Protein AF-A0A2V9L1E0-F1 (afdb_monomer_lite)

Radius of gyration: 22.17 Å; chains: 1; bounding box: 62×34×57 Å

Sequence (122 aa):
MKSGIVGGLLRIVGVGVASSPSSPAWRQPRKHFPASLKIRNPYEPQLSMALQKRFKLSERFDLQFRGEAFNLTNPPIFPGPSTDIFTKPKQLSNGSYIGLGTVPYSQQNFPRNVQMSFKLLF

Foldseek 3Di:
DPPDFPWFDKDWPDKAFDPDDPDPRVPDDPPPDPPVVPPQFPFDTFIKTKIKTWICNDPQKIKIKMKIKTSPVVDFGWGGFDCAQVDDWDADPVRFIDDGRGTGPDTPDDDIDMDMDMDMGD

pLDDT: mean 76.76, std 14.78, range [42.72, 94.31]

Structure (mmCIF, N/CA/C/O backbone):
data_AF-A0A2V9L1E0-F1
#
_entry.id   AF-A0A2V9L1E0-F1
#
loop_
_atom_site.group_PDB
_atom_site.id
_atom_site.type_symbol
_atom_site.label_atom_id
_atom_site.label_alt_id
_atom_site.label_comp_id
_atom_site.label_asym_id
_atom_site.label_entity_id
_atom_site.label_seq_id
_atom_site.pdbx_PDB_ins_code
_atom_site.Cartn_x
_atom_site.Cartn_y
_atom_site.Cartn_z
_atom_site.occupancy
_atom_site.B_iso_or_equiv
_atom_site.auth_seq_id
_atom_site.auth_comp_id
_atom_site.auth_asym_id
_atom_site.auth_atom_id
_atom_site.pdbx_PDB_model_num
ATOM 1 N N . MET A 1 1 ? -37.756 0.394 25.617 1.00 42.72 1 MET A N 1
ATOM 2 C CA . MET A 1 1 ? -36.313 0.712 25.527 1.00 42.72 1 MET A CA 1
ATOM 3 C C . MET A 1 1 ? -35.895 0.688 24.060 1.00 42.72 1 MET A C 1
ATOM 5 O O . MET A 1 1 ? -35.806 -0.387 23.487 1.00 42.72 1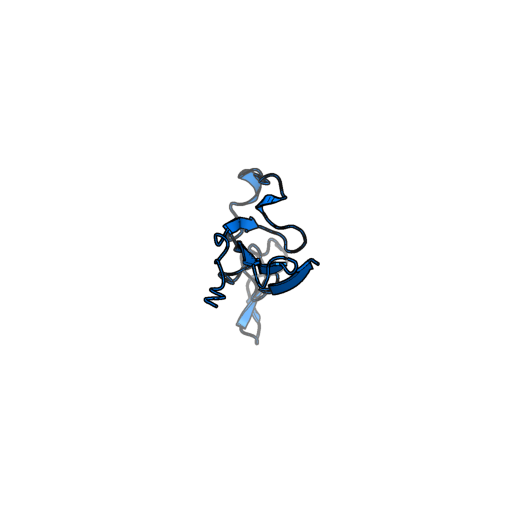 MET A O 1
ATOM 9 N N . LYS A 1 2 ? -35.724 1.848 23.410 1.00 45.06 2 LYS A N 1
ATOM 10 C CA . LYS A 1 2 ? -35.184 1.923 22.040 1.00 45.06 2 LYS A CA 1
ATOM 11 C C . LYS A 1 2 ? -33.666 2.105 22.137 1.00 45.06 2 LYS A C 1
ATOM 13 O O . LYS A 1 2 ? -33.190 3.231 22.172 1.00 45.06 2 LYS A O 1
ATOM 18 N N . SER A 1 3 ? -32.922 1.002 22.220 1.00 50.03 3 SER A N 1
ATOM 19 C CA . SER A 1 3 ? -31.471 1.022 21.992 1.00 50.03 3 SER A CA 1
ATOM 20 C C . SER A 1 3 ? -31.245 1.065 20.480 1.00 50.03 3 SER A C 1
ATOM 22 O O . SER A 1 3 ? -31.122 0.038 19.817 1.00 50.03 3 SER A O 1
ATOM 24 N N . GLY A 1 4 ? -31.349 2.259 19.900 1.00 53.81 4 GLY A N 1
ATOM 25 C CA . GLY A 1 4 ? -30.935 2.484 18.522 1.00 53.81 4 GLY A CA 1
ATOM 26 C C . GLY A 1 4 ? -29.434 2.726 18.508 1.00 53.81 4 GLY A C 1
ATOM 27 O O . GLY A 1 4 ? -28.960 3.594 19.236 1.00 53.81 4 GLY A O 1
ATOM 28 N N . ILE A 1 5 ? -28.689 1.991 17.681 1.00 55.94 5 ILE A N 1
ATOM 29 C CA . ILE A 1 5 ? -27.295 2.316 17.359 1.00 55.94 5 ILE A CA 1
ATOM 30 C C . ILE A 1 5 ? -27.292 3.750 16.815 1.00 55.94 5 ILE A C 1
ATOM 32 O O . ILE A 1 5 ? -27.668 3.989 15.667 1.00 55.94 5 ILE A O 1
ATOM 36 N N . VAL A 1 6 ? -26.905 4.726 17.640 1.00 57.38 6 VAL A N 1
ATOM 37 C CA . VAL A 1 6 ? -26.749 6.111 17.189 1.00 57.38 6 VAL A CA 1
ATOM 38 C C . VAL A 1 6 ? -25.463 6.145 16.373 1.00 57.38 6 VAL A C 1
ATOM 40 O O . VAL A 1 6 ? -24.352 6.168 16.907 1.00 57.38 6 VAL A O 1
ATOM 43 N N . GLY A 1 7 ? -25.621 6.033 15.055 1.00 56.84 7 GLY A N 1
ATOM 44 C CA . GLY A 1 7 ? -24.514 5.953 14.116 1.00 56.84 7 GLY A CA 1
ATOM 45 C C . GLY A 1 7 ? -23.650 7.208 14.182 1.00 56.84 7 GLY A C 1
ATOM 46 O O . GLY A 1 7 ? -24.100 8.297 13.836 1.00 56.84 7 GLY A O 1
ATOM 47 N N . GLY A 1 8 ? -22.390 7.060 14.591 1.00 61.72 8 GLY A N 1
ATOM 48 C CA . GLY A 1 8 ? -21.400 8.110 14.396 1.00 61.72 8 GLY A CA 1
ATOM 49 C C . GLY A 1 8 ? -21.186 8.370 12.904 1.00 61.72 8 GLY A C 1
ATOM 50 O O . GLY A 1 8 ? -21.318 7.466 12.072 1.00 61.72 8 GLY A O 1
ATOM 51 N N . LEU A 1 9 ? -20.851 9.615 12.562 1.00 70.06 9 LEU A N 1
ATOM 52 C CA . LEU A 1 9 ? -20.574 10.020 11.186 1.00 70.06 9 LEU A CA 1
ATOM 53 C C . LEU A 1 9 ? -19.441 9.159 10.602 1.00 70.06 9 LEU A C 1
ATOM 55 O O . LEU A 1 9 ? -18.366 9.057 11.199 1.00 70.06 9 LEU A O 1
ATOM 59 N N . LEU A 1 10 ? -19.681 8.546 9.438 1.00 77.19 10 LEU A N 1
ATOM 60 C CA . LEU A 1 10 ? -18.618 7.933 8.643 1.00 77.19 10 LEU A CA 1
ATOM 61 C C . LEU A 1 10 ? -17.680 9.050 8.188 1.00 77.19 10 LEU A C 1
ATOM 63 O O . LEU A 1 10 ? -18.118 10.006 7.552 1.00 77.19 10 LEU A O 1
ATOM 67 N N . ARG A 1 11 ? -16.398 8.934 8.520 1.00 78.62 11 ARG A N 1
ATOM 68 C CA . ARG A 1 11 ? -15.387 9.913 8.134 1.00 78.62 11 ARG A CA 1
ATOM 69 C C . ARG A 1 11 ? -14.428 9.287 7.139 1.00 78.62 11 ARG A C 1
ATOM 71 O O . ARG A 1 11 ? -13.858 8.225 7.385 1.00 78.62 11 ARG A O 1
ATOM 78 N N . ILE A 1 12 ? -14.218 9.991 6.036 1.00 77.44 12 ILE A N 1
ATOM 79 C CA . ILE A 1 12 ? -13.058 9.772 5.182 1.00 77.44 12 ILE A CA 1
ATOM 80 C C . ILE A 1 12 ? -11.871 10.399 5.911 1.00 77.44 12 ILE A C 1
ATOM 82 O O . ILE A 1 12 ? -11.875 11.595 6.192 1.00 77.44 12 ILE A O 1
ATOM 86 N N . VAL A 1 13 ? -10.887 9.579 6.271 1.00 74.56 13 VAL A N 1
ATOM 87 C CA . VAL A 1 13 ? -9.691 10.018 7.013 1.00 74.56 13 VAL A CA 1
ATOM 88 C C . VAL A 1 13 ? -8.494 10.182 6.064 1.00 74.56 13 VAL A C 1
ATOM 90 O O . VAL A 1 13 ? -7.497 10.797 6.432 1.00 74.56 13 VAL A O 1
ATOM 93 N N . GLY A 1 14 ? -8.613 9.698 4.819 1.00 69.50 14 GLY A N 1
ATOM 94 C CA . GLY A 1 14 ? -7.728 10.044 3.705 1.00 69.50 14 GLY A CA 1
ATOM 95 C C . GLY A 1 14 ? -8.112 9.377 2.368 1.00 69.50 14 GLY A C 1
ATOM 96 O O . GLY A 1 14 ? -8.565 8.249 2.354 1.00 69.50 14 GLY A O 1
ATOM 97 N N . VAL A 1 15 ? -7.897 10.053 1.235 1.00 73.81 15 VAL A N 1
ATOM 98 C CA . VAL A 1 15 ? -7.859 9.592 -0.193 1.00 73.81 15 VAL A CA 1
ATOM 99 C C . VAL A 1 15 ? -6.665 10.1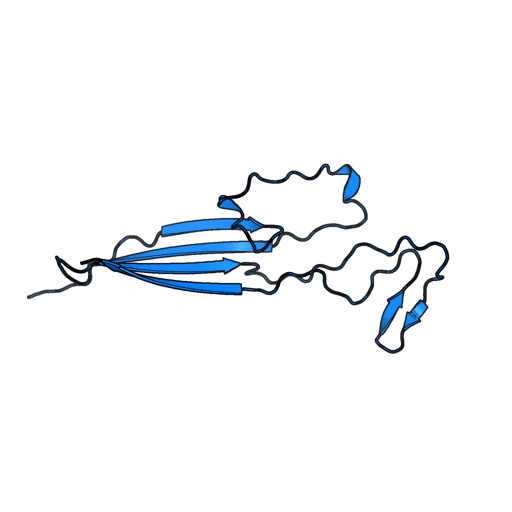27 -1.070 1.00 73.81 15 VAL A C 1
ATOM 101 O O . VAL A 1 15 ? -6.760 11.176 -1.695 1.00 73.81 15 VAL A O 1
ATOM 104 N N . GLY A 1 16 ? -5.495 9.498 -1.132 1.00 67.50 16 GLY A N 1
ATOM 105 C CA . GLY A 1 16 ? -4.285 10.152 -1.659 1.00 67.50 16 GLY A CA 1
ATOM 106 C C . GLY A 1 16 ? -3.543 9.312 -2.679 1.00 67.50 16 GLY A C 1
ATOM 107 O O . GLY A 1 16 ? -3.651 8.092 -2.674 1.00 67.50 16 GLY A O 1
ATOM 108 N N . VAL A 1 17 ? -2.774 9.972 -3.540 1.00 66.31 17 VAL A N 1
ATOM 109 C CA . VAL A 1 17 ? -1.922 9.310 -4.527 1.00 66.31 17 VAL A CA 1
ATOM 110 C C . VAL A 1 17 ? -0.538 9.102 -3.915 1.00 66.31 17 VAL A C 1
ATOM 112 O O . VAL A 1 17 ? 0.187 10.073 -3.703 1.00 66.31 17 VAL A O 1
ATOM 115 N N . ALA A 1 18 ? -0.198 7.860 -3.564 1.00 58.81 18 ALA A N 1
ATOM 116 C CA . ALA A 1 18 ? 1.099 7.503 -2.979 1.00 58.81 18 ALA A CA 1
ATOM 117 C C . ALA A 1 18 ? 2.013 6.866 -4.028 1.00 58.81 18 ALA A C 1
ATOM 119 O O . ALA A 1 18 ? 1.547 6.247 -4.978 1.00 58.81 18 ALA A O 1
ATOM 120 N N . SER A 1 19 ? 3.322 6.981 -3.805 1.00 55.34 19 SER A N 1
ATOM 121 C CA . SER A 1 19 ? 4.340 6.236 -4.551 1.00 55.34 19 SER A CA 1
ATOM 122 C C . SER A 1 19 ? 5.087 5.202 -3.691 1.00 55.34 19 SER A C 1
ATOM 124 O O . SER A 1 19 ? 6.146 4.730 -4.096 1.00 55.34 19 SER A O 1
ATOM 126 N N . SER A 1 20 ? 4.624 4.923 -2.461 1.00 53.56 20 SER A N 1
ATOM 127 C CA . SER A 1 20 ? 5.260 3.992 -1.512 1.00 53.56 20 SER A CA 1
ATOM 128 C C . SER A 1 20 ? 4.255 3.442 -0.477 1.00 53.56 20 SER A C 1
ATOM 130 O O . SER A 1 20 ? 3.400 4.203 -0.017 1.00 53.56 20 SER A O 1
ATOM 132 N N . PRO A 1 21 ? 4.358 2.158 -0.072 1.00 48.19 21 PRO A N 1
ATOM 133 C CA . PRO A 1 21 ? 3.412 1.486 0.824 1.00 48.19 21 PRO A CA 1
ATOM 134 C C . PRO A 1 21 ? 3.676 1.721 2.321 1.00 48.19 21 PRO A C 1
ATOM 136 O O . PRO A 1 21 ? 2.818 1.411 3.141 1.00 48.19 21 PRO A O 1
ATOM 139 N N . SER A 1 22 ? 4.834 2.264 2.714 1.00 53.75 22 SER A N 1
ATOM 140 C CA . SER A 1 22 ? 5.200 2.427 4.133 1.00 53.75 22 SER A CA 1
ATOM 141 C C . SER A 1 22 ? 4.668 3.710 4.777 1.00 53.75 22 SER A C 1
ATOM 143 O O . SER A 1 22 ? 4.867 3.949 5.969 1.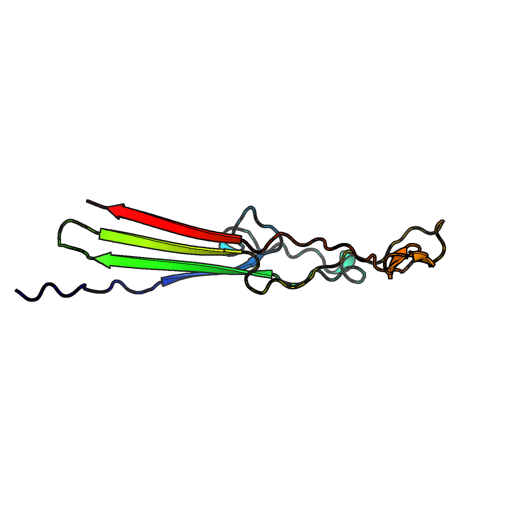00 53.75 22 SER A O 1
ATOM 145 N N . SER A 1 23 ? 3.997 4.576 4.019 1.00 55.84 23 SER A N 1
ATOM 146 C CA . SER A 1 23 ? 3.346 5.760 4.577 1.00 55.84 23 SER A CA 1
ATOM 147 C C . SER A 1 23 ? 2.155 6.171 3.714 1.00 55.84 23 SER A C 1
ATOM 149 O O . SER A 1 23 ? 2.331 6.403 2.518 1.00 55.84 23 SER A O 1
ATOM 151 N N . PRO A 1 24 ? 0.950 6.328 4.287 1.00 56.91 24 PRO A N 1
ATOM 152 C CA . PRO A 1 24 ? -0.189 6.842 3.537 1.00 56.91 24 PRO A CA 1
ATOM 153 C C . PRO A 1 24 ? 0.132 8.224 2.952 1.00 56.91 24 PRO A C 1
ATOM 155 O O . PRO A 1 24 ? 0.703 9.066 3.643 1.00 56.91 24 PRO A O 1
ATOM 158 N N . ALA A 1 25 ? -0.276 8.470 1.701 1.00 56.91 25 ALA A N 1
ATOM 159 C CA . ALA A 1 25 ? -0.011 9.708 0.951 1.00 56.91 25 ALA A CA 1
ATOM 160 C C . ALA A 1 25 ? -0.354 11.002 1.714 1.00 56.91 25 ALA A C 1
ATOM 162 O O . ALA A 1 25 ? 0.269 12.030 1.497 1.00 56.91 25 ALA A O 1
ATOM 163 N N . TRP A 1 26 ? -1.322 10.953 2.631 1.00 61.00 26 TRP A N 1
ATOM 164 C CA . TRP A 1 26 ? -1.737 12.091 3.467 1.00 61.00 26 TRP A CA 1
ATOM 165 C C . TRP A 1 26 ? -0.846 12.385 4.659 1.00 61.00 26 TRP A C 1
ATOM 167 O O . TRP A 1 26 ? -1.015 13.410 5.309 1.00 61.00 26 TRP A O 1
ATOM 177 N N . ARG A 1 27 ? 0.068 11.470 4.976 1.00 54.25 27 ARG A N 1
ATOM 178 C CA . ARG A 1 27 ? 1.137 11.672 5.955 1.00 54.25 27 ARG A CA 1
ATOM 179 C C . ARG A 1 27 ? 2.468 12.010 5.282 1.00 54.25 27 ARG A C 1
ATOM 181 O O . ARG A 1 27 ? 3.430 12.278 5.990 1.00 54.25 27 ARG A O 1
ATOM 188 N N . GLN A 1 28 ? 2.544 11.992 3.948 1.00 55.03 28 GLN A N 1
ATOM 189 C CA . GLN A 1 28 ? 3.745 12.388 3.217 1.00 55.03 28 GLN A CA 1
ATOM 190 C C . GLN A 1 28 ? 3.583 13.794 2.623 1.00 55.03 28 GLN A C 1
ATOM 192 O O . GLN A 1 28 ? 2.532 14.109 2.062 1.00 55.03 28 GLN A O 1
ATOM 197 N N . PRO A 1 29 ? 4.627 14.641 2.668 1.00 51.66 29 PRO A N 1
ATOM 198 C CA . PRO A 1 29 ? 4.700 15.792 1.781 1.00 51.66 29 PRO A CA 1
ATOM 199 C C . PRO A 1 29 ? 4.640 15.281 0.339 1.00 51.66 29 PRO A C 1
ATOM 201 O O . PRO A 1 29 ? 5.339 14.322 0.001 1.00 51.66 29 PRO A O 1
ATOM 204 N N . ARG A 1 30 ? 3.821 15.904 -0.520 1.00 51.56 30 ARG A N 1
ATOM 205 C CA . ARG A 1 30 ? 3.810 15.605 -1.960 1.00 51.56 30 ARG A CA 1
ATOM 206 C 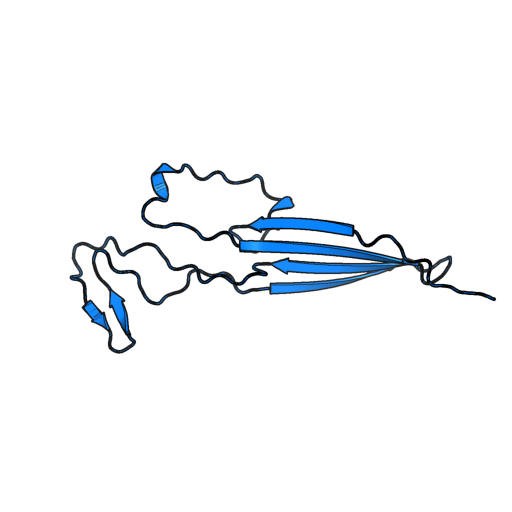C . ARG A 1 30 ? 5.238 15.735 -2.485 1.00 51.56 30 ARG A C 1
ATOM 208 O O . ARG A 1 30 ? 5.720 16.852 -2.663 1.00 51.56 30 ARG A O 1
ATOM 215 N N . LYS A 1 31 ? 5.919 14.617 -2.748 1.00 51.06 31 LYS A N 1
ATOM 216 C CA . LYS A 1 31 ? 7.194 14.647 -3.465 1.00 51.06 31 LYS A CA 1
ATOM 217 C C . LYS A 1 31 ? 6.890 15.032 -4.910 1.00 51.06 31 LYS A C 1
ATOM 219 O O . LYS A 1 31 ? 6.614 14.176 -5.747 1.00 51.06 31 LYS A O 1
ATOM 224 N N . HIS A 1 32 ? 6.910 16.332 -5.197 1.00 46.81 32 HIS A N 1
ATOM 225 C CA . HIS A 1 32 ? 7.106 16.818 -6.556 1.00 46.81 32 HIS A CA 1
ATOM 226 C C . HIS A 1 32 ? 8.530 16.432 -6.949 1.00 46.81 32 HIS A C 1
ATOM 228 O O . HIS A 1 32 ? 9.492 17.140 -6.673 1.00 46.81 32 HIS A O 1
ATOM 234 N N . PHE A 1 33 ? 8.676 15.244 -7.524 1.00 50.88 33 PHE A N 1
ATOM 235 C CA . PHE A 1 33 ? 9.908 14.884 -8.205 1.00 50.88 33 PHE A CA 1
ATOM 236 C C . PHE A 1 33 ? 10.065 15.839 -9.396 1.00 50.88 33 PHE A C 1
ATOM 238 O O . PHE A 1 33 ? 9.088 16.013 -10.131 1.00 50.88 33 PHE A O 1
ATOM 245 N N . PRO A 1 34 ? 11.237 16.463 -9.598 1.00 45.00 34 PRO A N 1
ATOM 246 C CA . PRO A 1 34 ? 11.441 17.377 -10.713 1.00 45.00 34 PRO A CA 1
ATOM 247 C C . PRO A 1 34 ? 11.118 16.667 -12.034 1.00 45.00 34 PRO A C 1
ATOM 249 O O . PRO A 1 34 ? 11.567 15.545 -12.285 1.00 45.00 34 PRO A O 1
ATOM 252 N N . ALA A 1 35 ? 10.304 17.320 -12.866 1.00 52.50 35 ALA A N 1
ATOM 253 C CA . ALA A 1 35 ? 9.781 16.782 -14.125 1.00 52.50 35 ALA A CA 1
ATOM 254 C C . ALA A 1 35 ? 10.883 16.359 -15.121 1.00 52.50 35 ALA A C 1
ATOM 256 O O . ALA A 1 35 ? 10.640 15.549 -16.012 1.00 52.50 35 ALA A O 1
ATOM 257 N N . SER A 1 36 ? 12.111 16.849 -14.932 1.00 53.19 36 SER A N 1
ATOM 258 C CA . SER A 1 36 ? 13.266 16.601 -15.796 1.00 53.19 36 SER A CA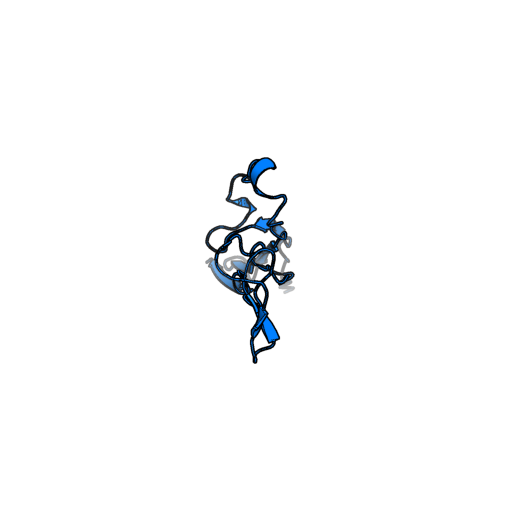 1
ATOM 259 C C . SER A 1 36 ? 13.777 15.152 -15.797 1.00 53.19 36 SER A C 1
ATOM 261 O O . SER A 1 36 ? 14.456 14.766 -16.743 1.00 53.19 36 SER A O 1
ATOM 263 N N . LEU A 1 37 ? 13.428 14.317 -14.807 1.00 51.06 37 LEU A N 1
ATOM 264 C CA . LEU A 1 37 ? 13.882 12.913 -14.727 1.00 51.06 37 LEU A CA 1
ATOM 265 C C . LEU A 1 37 ? 12.829 11.872 -15.161 1.00 51.06 37 LEU A C 1
ATOM 267 O O . LEU A 1 37 ? 13.126 10.678 -15.161 1.00 51.06 37 LEU A O 1
ATOM 271 N N . LYS A 1 38 ? 11.604 12.284 -15.529 1.00 58.47 38 LYS A N 1
ATOM 272 C CA . LYS A 1 38 ? 10.454 11.366 -15.712 1.00 58.47 38 LYS A CA 1
ATOM 273 C C . LYS A 1 38 ? 9.947 11.177 -17.143 1.00 58.47 38 LYS A C 1
ATOM 275 O O . LYS A 1 38 ? 9.051 10.369 -17.342 1.00 58.47 38 LYS A O 1
ATOM 280 N N . ILE A 1 39 ? 10.533 11.837 -18.145 1.00 64.50 39 ILE A N 1
ATOM 281 C CA . ILE A 1 39 ? 10.080 11.715 -19.549 1.00 64.50 39 ILE A CA 1
ATOM 282 C C . ILE A 1 39 ? 10.134 10.257 -20.038 1.00 64.50 39 ILE A C 1
ATOM 284 O O . ILE A 1 39 ? 9.258 9.812 -20.768 1.00 64.50 39 ILE A O 1
ATOM 288 N N . ARG A 1 40 ? 11.150 9.496 -19.608 1.00 66.94 40 ARG A N 1
ATOM 289 C CA . ARG A 1 40 ? 11.362 8.099 -20.028 1.00 66.94 40 ARG A CA 1
ATOM 290 C C . ARG A 1 40 ? 10.740 7.062 -19.094 1.00 66.94 40 ARG A C 1
ATOM 292 O O . ARG A 1 40 ? 10.760 5.887 -19.420 1.00 66.94 40 ARG A O 1
ATOM 299 N N . ASN A 1 41 ? 10.252 7.460 -17.924 1.00 71.44 41 ASN A N 1
ATOM 300 C CA . ASN A 1 41 ? 9.691 6.531 -16.945 1.00 71.44 41 ASN A CA 1
ATOM 301 C C . ASN A 1 41 ? 8.535 7.213 -16.199 1.00 71.44 41 ASN A C 1
ATOM 303 O O . ASN A 1 41 ? 8.727 7.698 -15.073 1.00 71.44 41 ASN A O 1
ATOM 307 N N . PRO A 1 42 ? 7.364 7.346 -16.851 1.00 67.31 42 PRO A N 1
ATOM 308 C CA . PRO A 1 42 ? 6.185 7.884 -16.197 1.00 67.31 42 PRO A CA 1
ATOM 309 C C . PRO A 1 42 ? 5.783 6.947 -15.054 1.00 67.31 42 PRO A C 1
ATOM 311 O O . PRO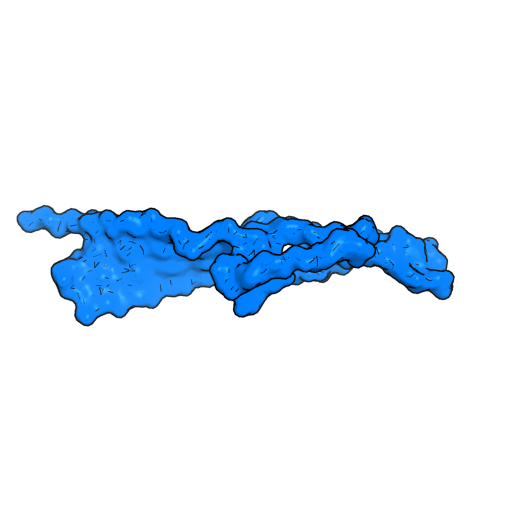 A 1 42 ? 5.554 5.759 -15.244 1.00 67.31 42 PRO A O 1
ATOM 314 N N . TYR A 1 43 ? 5.733 7.488 -13.838 1.00 69.81 43 TYR A N 1
ATOM 315 C CA . TYR A 1 43 ? 5.259 6.744 -12.676 1.00 69.81 43 TYR A CA 1
ATOM 316 C C . TYR A 1 43 ? 3.743 6.894 -12.574 1.00 69.81 43 TYR A C 1
ATOM 318 O O . TYR A 1 43 ? 3.268 8.022 -12.416 1.00 69.81 43 TYR A O 1
ATOM 326 N N . GLU A 1 44 ? 3.004 5.784 -12.629 1.00 71.44 44 GLU A N 1
ATOM 327 C CA . GLU A 1 44 ? 1.542 5.833 -12.541 1.00 71.44 44 GLU A CA 1
ATOM 328 C C . GLU A 1 44 ? 1.063 6.163 -11.118 1.00 71.44 44 GLU A C 1
ATOM 330 O O . GLU A 1 44 ? 1.576 5.618 -10.132 1.00 71.44 44 GLU A O 1
ATOM 335 N N . PRO A 1 45 ? 0.060 7.044 -10.972 1.00 71.12 45 PRO A N 1
ATOM 336 C CA . PRO A 1 45 ? -0.493 7.406 -9.678 1.00 71.12 45 PRO A CA 1
ATOM 337 C C . PRO A 1 45 ? -1.250 6.227 -9.039 1.00 71.12 45 PRO A C 1
ATOM 339 O O . PRO A 1 45 ? -2.206 5.705 -9.608 1.00 71.12 45 PRO A O 1
ATOM 342 N N . GLN A 1 46 ? -0.887 5.844 -7.810 1.00 75.88 46 GLN A N 1
ATOM 343 C CA . GLN A 1 46 ? -1.598 4.803 -7.055 1.00 75.88 46 GLN A CA 1
ATOM 344 C C . GLN A 1 46 ? -2.560 5.404 -6.028 1.00 75.88 46 GLN A C 1
ATOM 346 O O . GLN A 1 46 ? -2.142 6.110 -5.106 1.00 75.88 46 GLN A O 1
ATOM 351 N N . LEU A 1 47 ? -3.850 5.081 -6.138 1.00 81.31 47 LEU A N 1
ATOM 352 C CA . LEU A 1 47 ? -4.875 5.554 -5.208 1.00 81.31 47 LEU A CA 1
ATOM 353 C C . LEU A 1 47 ? -4.780 4.827 -3.861 1.00 81.31 47 LEU A C 1
ATOM 355 O O . LEU A 1 47 ? -4.786 3.601 -3.806 1.00 81.31 47 LEU A O 1
ATOM 359 N N . SER A 1 48 ? -4.745 5.574 -2.764 1.00 84.19 48 SER A N 1
ATOM 360 C CA . SER A 1 48 ? -4.781 5.053 -1.394 1.00 84.19 48 SER A CA 1
ATOM 361 C C . SER A 1 48 ? -5.926 5.696 -0.623 1.00 84.19 48 SER A C 1
ATOM 363 O O . SER A 1 48 ? -6.124 6.903 -0.713 1.00 84.19 48 SER A O 1
ATOM 365 N N . MET A 1 49 ? -6.676 4.930 0.161 1.00 84.62 49 MET A N 1
ATOM 366 C CA . MET A 1 49 ? -7.865 5.414 0.864 1.00 84.62 49 MET A CA 1
ATOM 367 C C . MET A 1 49 ? -7.922 4.892 2.299 1.00 84.62 49 MET A C 1
ATOM 369 O O . MET A 1 49 ? -7.505 3.777 2.575 1.00 84.62 49 MET A O 1
ATOM 373 N N . ALA A 1 50 ? -8.459 5.694 3.212 1.00 86.31 50 ALA A N 1
ATOM 374 C CA . ALA A 1 50 ? -8.678 5.377 4.609 1.00 86.31 50 ALA A CA 1
ATOM 375 C C . ALA A 1 50 ? -10.059 5.881 5.048 1.00 86.31 50 ALA A C 1
ATOM 377 O O . ALA A 1 50 ? -10.392 7.064 4.913 1.00 86.31 50 ALA A O 1
ATOM 378 N N . LEU A 1 51 ? -10.845 4.972 5.611 1.00 89.62 51 LEU A N 1
ATOM 379 C CA . LEU A 1 51 ? -12.193 5.193 6.114 1.00 89.62 51 LEU A CA 1
ATOM 380 C C . LEU A 1 51 ? -12.231 4.861 7.601 1.00 89.62 51 LEU A C 1
ATOM 382 O O . LEU A 1 51 ? -11.633 3.881 8.042 1.00 89.62 51 LEU A O 1
ATOM 386 N N . GLN A 1 52 ? -12.954 5.661 8.378 1.00 90.69 52 GLN A N 1
ATOM 387 C CA . GLN A 1 52 ? -13.144 5.412 9.800 1.00 90.69 52 GLN A CA 1
ATOM 388 C C . GLN A 1 52 ? -14.584 5.690 10.210 1.00 90.69 52 GLN A C 1
ATOM 390 O O . GLN A 1 52 ? -15.167 6.714 9.845 1.00 90.69 52 GLN A O 1
ATOM 395 N N . LYS A 1 53 ? -15.149 4.803 11.027 1.00 90.31 53 LYS A N 1
ATOM 396 C CA . LYS A 1 53 ? -16.475 4.978 11.619 1.00 90.31 53 LYS A CA 1
ATOM 397 C C . LYS A 1 53 ? -16.452 4.620 13.094 1.00 90.31 53 LYS A C 1
ATOM 399 O O . LYS A 1 53 ? -15.818 3.651 13.495 1.00 90.31 53 LYS A O 1
ATOM 404 N N . ARG A 1 54 ? -17.162 5.407 13.898 1.00 91.31 54 ARG A N 1
ATOM 405 C CA . ARG A 1 54 ? -17.398 5.117 15.313 1.00 91.31 54 ARG A CA 1
ATOM 406 C C . ARG A 1 54 ? -18.846 4.681 15.499 1.00 91.31 54 ARG A C 1
ATOM 408 O O . ARG A 1 54 ? -19.760 5.375 15.057 1.00 91.31 54 ARG A O 1
ATOM 415 N N . PHE A 1 55 ? -19.035 3.549 16.154 1.00 89.25 55 PHE A N 1
ATOM 416 C CA . PHE A 1 55 ? -20.324 3.018 16.560 1.00 89.25 55 PHE A CA 1
ATOM 417 C C . PHE A 1 55 ? -20.467 3.212 18.066 1.00 89.25 55 PHE A C 1
ATOM 419 O O . PHE A 1 55 ? -19.625 2.738 18.828 1.00 89.25 55 PHE A O 1
ATOM 426 N N . LYS A 1 56 ? -21.528 3.903 18.487 1.00 89.19 56 LYS A N 1
ATOM 427 C CA . LYS A 1 56 ? -21.933 3.929 19.892 1.00 89.19 56 LYS A CA 1
ATOM 428 C C . LYS A 1 56 ? -22.737 2.661 20.157 1.00 89.19 56 LYS A C 1
ATOM 430 O O . LYS A 1 56 ? -23.856 2.551 19.657 1.00 89.19 56 LYS A O 1
ATOM 435 N N . LEU A 1 57 ? -22.138 1.689 20.848 1.00 85.69 57 LEU A N 1
ATOM 436 C CA . LEU A 1 57 ? -22.797 0.417 21.165 1.00 85.69 57 LEU A CA 1
ATOM 437 C C . LEU A 1 57 ? -23.670 0.560 22.415 1.00 85.69 57 LEU A C 1
ATOM 439 O O . LEU A 1 57 ? -24.800 0.081 22.440 1.00 85.69 57 LEU A O 1
ATOM 443 N N . SER A 1 58 ? -23.160 1.256 23.430 1.00 85.56 58 SER A N 1
ATOM 444 C CA . SER A 1 58 ? -23.904 1.660 24.625 1.00 85.56 58 SER A CA 1
ATOM 445 C C . SER A 1 58 ? -23.355 2.988 25.156 1.00 85.56 58 SER A C 1
ATOM 447 O O . SER A 1 58 ? -22.472 3.589 24.550 1.00 85.56 58 SER A O 1
ATOM 449 N N . GLU A 1 59 ? -23.858 3.457 26.295 1.00 84.19 59 GLU A N 1
ATOM 450 C CA . GLU A 1 59 ? -23.358 4.673 26.955 1.00 84.19 59 GLU A CA 1
ATOM 451 C C . GLU A 1 59 ? -21.893 4.565 27.396 1.00 84.19 59 GLU A C 1
ATOM 453 O O . GLU A 1 59 ? -21.205 5.578 27.484 1.00 84.19 59 GLU A O 1
ATOM 458 N N . ARG A 1 60 ? -21.420 3.341 27.659 1.00 87.31 60 ARG A N 1
ATOM 459 C CA . ARG A 1 60 ? -20.050 3.063 28.115 1.00 87.31 60 ARG A CA 1
ATOM 460 C C . ARG A 1 60 ? -19.170 2.479 27.017 1.00 87.31 60 ARG A C 1
ATOM 462 O O . ARG A 1 60 ? -17.963 2.637 27.073 1.00 87.31 60 ARG A O 1
ATOM 469 N N . PHE A 1 61 ? -19.761 1.826 26.013 1.00 89.50 61 PHE A N 1
ATOM 470 C CA . PHE A 1 61 ? -19.008 1.140 24.968 1.00 89.50 61 PHE A CA 1
ATOM 471 C C . PHE A 1 61 ? -19.056 1.870 23.630 1.00 89.50 61 PHE A C 1
ATOM 473 O O . PHE A 1 61 ? -20.113 2.036 23.010 1.00 89.50 61 PHE A O 1
ATOM 480 N N . ASP A 1 62 ? -17.870 2.197 23.132 1.00 91.12 62 ASP A N 1
ATOM 481 C CA . ASP A 1 62 ? -17.657 2.767 21.810 1.00 91.12 62 ASP A CA 1
ATOM 482 C C . ASP A 1 62 ? -16.769 1.850 20.969 1.00 91.12 62 ASP A C 1
ATOM 484 O O . ASP A 1 62 ? -15.676 1.467 21.379 1.00 91.12 62 ASP A O 1
ATOM 488 N N . LEU A 1 63 ? -17.197 1.545 19.746 1.00 91.38 63 LEU A N 1
ATOM 489 C CA . LEU A 1 63 ? -16.415 0.768 18.789 1.00 91.38 63 LEU A CA 1
ATOM 490 C C . LEU A 1 63 ? -15.928 1.672 17.660 1.00 91.38 63 LEU A C 1
ATOM 492 O O . LEU A 1 63 ? -16.725 2.264 16.935 1.00 91.38 63 LEU A O 1
ATOM 496 N N . GLN A 1 64 ? -14.618 1.767 17.472 1.00 92.44 64 GLN A N 1
ATOM 497 C CA . GLN A 1 64 ? -14.023 2.432 16.317 1.00 92.44 64 GLN A CA 1
ATOM 498 C C . GLN A 1 64 ? -13.583 1.391 15.294 1.00 92.44 64 GLN A C 1
ATOM 500 O O . GLN A 1 64 ? -12.754 0.534 15.588 1.00 92.44 64 GLN A O 1
ATOM 505 N N . PHE A 1 65 ? -14.121 1.498 14.087 1.00 92.62 65 PHE A N 1
ATOM 506 C CA . PHE A 1 65 ? -13.698 0.743 12.918 1.00 92.62 65 PHE A CA 1
ATOM 507 C C . PHE A 1 65 ? -12.873 1.638 12.002 1.00 92.62 65 PHE A C 1
ATOM 509 O O . PHE A 1 65 ? -13.280 2.769 11.711 1.00 92.62 65 PHE A O 1
ATOM 516 N N . ARG A 1 66 ? -11.746 1.126 11.513 1.00 91.44 66 ARG A N 1
ATOM 517 C CA . ARG A 1 66 ? -10.919 1.789 10.507 1.00 91.44 66 ARG A CA 1
ATOM 518 C C . ARG A 1 66 ? -10.539 0.792 9.420 1.00 91.44 66 ARG A C 1
ATOM 520 O O . ARG A 1 66 ? -10.053 -0.291 9.723 1.00 91.44 66 ARG A O 1
ATOM 527 N N . GLY A 1 67 ? -10.740 1.176 8.166 1.00 91.50 67 GLY A N 1
ATOM 528 C CA . GLY A 1 67 ? -10.280 0.440 6.993 1.00 91.50 67 GLY A CA 1
ATOM 529 C C . GLY A 1 67 ? -9.331 1.305 6.177 1.00 91.50 67 GLY A C 1
ATOM 530 O O . GLY A 1 67 ? -9.629 2.472 5.925 1.00 91.50 67 GLY A O 1
ATOM 531 N N . GLU A 1 68 ? -8.199 0.752 5.765 1.00 89.44 68 GLU A N 1
ATOM 532 C CA . GLU A 1 68 ? -7.227 1.411 4.897 1.00 89.44 68 GLU A CA 1
ATOM 533 C C . GLU A 1 68 ? -6.909 0.513 3.703 1.00 89.44 68 GLU A C 1
ATOM 535 O O . GLU A 1 68 ? -6.746 -0.694 3.847 1.00 89.44 68 GLU A O 1
ATOM 540 N N . ALA A 1 69 ? -6.826 1.108 2.521 1.00 87.62 69 ALA A N 1
ATOM 541 C CA . ALA A 1 69 ? -6.467 0.454 1.277 1.00 87.62 69 ALA A CA 1
ATOM 542 C C . ALA A 1 69 ? -5.324 1.227 0.617 1.00 87.62 69 ALA A C 1
ATOM 544 O O . ALA A 1 69 ? -5.422 2.435 0.395 1.00 87.62 69 ALA A O 1
ATOM 545 N N . PHE A 1 70 ? -4.257 0.520 0.276 1.00 84.69 70 PHE A N 1
ATOM 546 C CA . PHE A 1 70 ? -3.105 1.025 -0.461 1.00 84.69 70 PHE A CA 1
ATOM 547 C C . PHE A 1 70 ? -3.092 0.393 -1.842 1.00 84.69 70 PHE A C 1
ATOM 549 O O . PHE A 1 70 ? -3.352 -0.804 -1.980 1.00 84.69 70 PHE A O 1
ATOM 556 N N . ASN A 1 71 ? -2.783 1.198 -2.857 1.00 81.31 71 ASN A N 1
ATOM 557 C CA . ASN A 1 71 ? -2.846 0.772 -4.250 1.00 81.31 71 ASN A CA 1
ATOM 558 C C . ASN A 1 71 ? -4.235 0.194 -4.628 1.00 81.31 71 ASN A C 1
ATOM 560 O O . ASN A 1 71 ? -4.369 -0.891 -5.192 1.00 81.31 71 ASN A O 1
ATOM 564 N N . LEU A 1 72 ? -5.294 0.927 -4.275 1.00 83.19 72 LEU A N 1
ATOM 565 C CA . LEU A 1 72 ? -6.694 0.531 -4.436 1.00 83.19 72 LEU A CA 1
ATOM 566 C C . LEU A 1 72 ? -7.042 0.206 -5.896 1.00 83.19 72 LEU A C 1
ATOM 568 O O . LEU A 1 72 ? -7.694 -0.803 -6.160 1.00 83.19 72 LEU A O 1
ATOM 572 N N . THR A 1 73 ? -6.573 1.029 -6.837 1.00 83.44 73 THR A N 1
ATOM 573 C CA . THR A 1 73 ? -6.803 0.852 -8.280 1.00 83.44 73 THR A CA 1
ATOM 574 C C . THR A 1 73 ? -5.907 -0.210 -8.914 1.00 83.44 73 THR A C 1
ATOM 576 O O . THR A 1 73 ? -6.206 -0.652 -10.017 1.00 83.44 73 THR A O 1
ATOM 579 N N . ASN A 1 74 ? -4.848 -0.653 -8.224 1.00 85.56 74 ASN A N 1
ATOM 580 C CA . ASN A 1 74 ? -3.896 -1.656 -8.702 1.00 85.56 74 ASN A CA 1
ATOM 581 C C . ASN A 1 74 ? -3.423 -1.434 -10.158 1.00 85.56 74 ASN A C 1
ATOM 583 O O . ASN A 1 74 ? -3.498 -2.371 -10.958 1.00 85.56 74 ASN A O 1
ATOM 587 N N . PRO A 1 75 ? -2.963 -0.224 -10.538 1.00 82.06 75 PRO A N 1
ATOM 588 C CA . PRO A 1 75 ? -2.450 -0.005 -11.876 1.00 82.06 75 PRO A CA 1
ATOM 589 C C . PRO A 1 75 ? -1.114 -0.753 -12.038 1.00 82.06 75 PRO A C 1
ATOM 591 O O . PRO A 1 75 ? -0.301 -0.752 -11.108 1.00 82.06 75 PRO A O 1
ATOM 594 N N . PRO A 1 76 ? -0.861 -1.412 -13.181 1.00 81.81 76 PRO A N 1
ATOM 595 C CA . PRO A 1 76 ? 0.447 -1.978 -13.493 1.00 81.81 76 PRO A CA 1
ATOM 596 C C . PRO A 1 76 ? 1.473 -0.861 -13.731 1.00 81.81 76 PRO A C 1
ATOM 598 O O . PRO A 1 76 ? 1.293 -0.045 -14.628 1.00 81.81 76 PRO A O 1
ATOM 601 N N . ILE A 1 77 ? 2.554 -0.827 -12.948 1.00 80.12 77 ILE A N 1
ATOM 602 C CA . ILE A 1 77 ? 3.702 0.062 -13.168 1.00 80.12 77 ILE A CA 1
ATOM 603 C C . ILE A 1 77 ? 4.838 -0.768 -13.742 1.00 80.12 77 ILE A C 1
ATOM 605 O O . ILE A 1 77 ? 5.350 -1.683 -13.090 1.00 80.12 77 ILE A O 1
ATOM 609 N N . PHE A 1 78 ? 5.246 -0.411 -14.951 1.00 83.25 78 PHE A N 1
ATOM 610 C CA . PHE A 1 78 ? 6.429 -0.953 -15.599 1.00 83.25 78 PHE A CA 1
ATOM 611 C C . PHE A 1 78 ? 7.633 -0.045 -15.326 1.00 83.25 78 PHE A C 1
ATOM 613 O O . PHE A 1 78 ? 7.459 1.159 -15.121 1.00 83.25 78 PHE A O 1
ATOM 620 N N . PRO A 1 79 ? 8.857 -0.590 -15.293 1.00 80.81 79 PRO A N 1
ATOM 621 C CA . PRO A 1 79 ? 10.054 0.234 -15.264 1.00 80.81 79 PRO A CA 1
ATOM 622 C C . PRO A 1 79 ? 10.223 0.980 -16.595 1.00 80.81 79 PRO A C 1
ATOM 624 O O . PRO A 1 79 ? 9.642 0.620 -17.620 1.00 80.81 79 PRO A O 1
ATOM 627 N N . GLY A 1 80 ? 11.071 2.007 -16.587 1.00 83.44 80 GLY A N 1
ATOM 628 C CA . GLY A 1 80 ? 11.435 2.713 -17.811 1.00 83.44 80 GLY A CA 1
ATOM 629 C C . GLY A 1 80 ? 12.162 1.801 -18.812 1.00 83.44 80 GLY A C 1
ATOM 630 O O . GLY A 1 80 ? 12.674 0.743 -18.429 1.00 83.44 80 GLY A O 1
ATOM 631 N N . PRO A 1 81 ? 12.257 2.213 -20.086 1.00 86.44 81 PRO A N 1
ATOM 632 C CA . PRO A 1 81 ? 12.999 1.477 -21.095 1.00 86.44 81 PRO A CA 1
ATOM 633 C C . PRO A 1 81 ? 14.461 1.271 -20.689 1.00 86.44 81 PRO A C 1
ATOM 635 O O . PRO A 1 81 ? 15.091 2.175 -20.133 1.00 86.44 81 PRO A O 1
ATOM 638 N N . SER A 1 82 ? 15.013 0.099 -21.003 1.00 86.31 82 SER A N 1
ATOM 639 C CA . SER A 1 82 ? 16.423 -0.201 -20.753 1.00 86.31 82 SER A CA 1
ATOM 640 C C . SER A 1 82 ? 17.330 0.802 -21.468 1.00 86.31 82 SER A C 1
ATOM 642 O O . SER A 1 82 ? 17.151 1.095 -22.651 1.00 86.31 82 SER A O 1
ATOM 644 N N . THR A 1 83 ? 18.327 1.315 -20.752 1.00 87.12 83 THR A N 1
ATOM 645 C CA . THR A 1 83 ? 19.360 2.210 -21.292 1.00 87.12 83 THR A CA 1
ATOM 646 C C . THR A 1 83 ? 20.664 1.475 -21.603 1.00 87.12 83 THR A C 1
ATOM 648 O O . THR A 1 83 ? 21.682 2.121 -21.841 1.00 87.12 83 THR A O 1
ATOM 651 N N . ASP A 1 84 ? 20.662 0.140 -21.563 1.00 87.75 84 ASP A N 1
ATOM 652 C CA . ASP A 1 84 ? 21.842 -0.667 -21.865 1.00 87.75 84 ASP A CA 1
ATOM 653 C C . ASP A 1 84 ? 22.145 -0.651 -23.369 1.00 87.75 84 ASP A C 1
ATOM 655 O O . ASP A 1 84 ? 21.438 -1.263 -24.169 1.00 87.75 84 ASP A O 1
ATOM 659 N N . ILE A 1 85 ? 23.218 0.050 -23.733 1.00 87.94 85 ILE A N 1
ATOM 660 C CA . ILE A 1 85 ? 23.689 0.214 -25.112 1.00 87.94 85 ILE A CA 1
ATOM 661 C C . ILE A 1 85 ? 24.416 -1.020 -25.663 1.00 87.94 85 ILE A C 1
ATOM 663 O O . ILE A 1 85 ? 24.592 -1.122 -26.876 1.00 87.94 85 ILE A O 1
ATOM 667 N N . PHE A 1 86 ? 24.845 -1.951 -24.805 1.00 91.25 86 PHE A N 1
ATOM 668 C CA . PHE A 1 86 ? 25.589 -3.143 -25.224 1.00 91.25 86 PHE A CA 1
ATOM 669 C C . PHE A 1 86 ? 24.659 -4.303 -25.593 1.00 91.25 86 PHE A C 1
ATOM 671 O O . PHE A 1 86 ? 25.036 -5.187 -26.366 1.00 91.25 86 PHE A O 1
ATOM 678 N N . THR A 1 87 ? 23.419 -4.278 -25.102 1.00 88.38 87 THR A N 1
ATOM 679 C CA . THR A 1 87 ? 22.402 -5.279 -25.425 1.00 88.38 87 THR A CA 1
ATOM 680 C C . THR A 1 87 ? 21.484 -4.775 -26.536 1.00 88.38 87 THR A C 1
ATOM 682 O O . THR A 1 87 ? 20.678 -3.863 -26.343 1.00 88.38 87 THR A O 1
ATOM 685 N N . LYS A 1 88 ? 21.562 -5.408 -27.714 1.00 88.69 88 LYS A N 1
ATOM 686 C CA . LYS A 1 88 ? 20.620 -5.158 -28.818 1.00 88.69 88 LYS A CA 1
ATOM 687 C C . LYS A 1 88 ? 19.192 -5.577 -28.420 1.00 88.69 88 LYS A C 1
ATOM 689 O O . LYS A 1 88 ? 19.053 -6.607 -27.753 1.00 88.69 88 LYS A O 1
ATOM 694 N N . PRO A 1 89 ? 18.149 -4.844 -28.857 1.00 91.12 89 PRO A N 1
ATOM 695 C CA . PRO A 1 89 ? 16.757 -5.222 -28.632 1.00 91.12 89 PRO A CA 1
ATOM 696 C C . PRO A 1 89 ? 16.476 -6.651 -29.096 1.00 91.12 89 PRO A C 1
ATOM 698 O O . PRO A 1 89 ? 16.689 -6.975 -30.265 1.00 91.12 89 PRO A O 1
ATOM 701 N N . LYS A 1 90 ? 15.999 -7.511 -28.194 1.00 90.25 90 LYS A N 1
ATOM 702 C CA . LYS A 1 90 ? 15.526 -8.858 -28.543 1.00 90.25 90 LYS A CA 1
ATOM 703 C C . LYS A 1 90 ? 14.401 -9.315 -27.624 1.00 90.25 90 LYS A C 1
ATOM 705 O O . LYS A 1 90 ? 14.364 -8.953 -26.448 1.00 90.25 90 LYS A O 1
ATOM 710 N N . GLN A 1 91 ? 13.514 -10.139 -28.169 1.00 91.00 91 GLN A N 1
ATOM 711 C CA . GLN A 1 91 ? 12.453 -10.802 -27.421 1.00 91.00 91 GLN A CA 1
ATOM 712 C C . GLN A 1 91 ? 12.973 -12.127 -26.847 1.00 91.00 91 GLN A C 1
ATOM 714 O O . GLN A 1 91 ? 13.655 -12.894 -27.527 1.00 91.00 91 GLN A O 1
ATOM 719 N N . LEU A 1 92 ? 12.673 -12.383 -25.581 1.00 89.19 92 LEU A N 1
ATOM 720 C CA . LEU A 1 92 ? 12.948 -13.636 -24.890 1.00 89.19 92 LEU A CA 1
ATOM 721 C C . LEU A 1 92 ? 11.812 -14.641 -25.136 1.00 89.19 92 LEU A C 1
ATOM 723 O O . LEU A 1 92 ? 10.694 -14.267 -25.487 1.00 89.19 92 LEU A O 1
ATOM 727 N N . SER A 1 93 ? 12.072 -15.926 -24.890 1.00 88.69 93 SER A N 1
ATOM 728 C CA . SER A 1 93 ? 11.080 -17.004 -25.042 1.00 88.69 93 SER A CA 1
ATOM 729 C C . SER A 1 93 ? 9.844 -16.841 -24.147 1.00 88.69 93 SER A C 1
ATOM 731 O O . SER A 1 93 ? 8.778 -17.347 -24.477 1.00 88.69 93 SER A O 1
ATOM 733 N N . ASN A 1 94 ? 9.966 -16.102 -23.040 1.00 84.38 94 ASN A N 1
ATOM 734 C CA . ASN A 1 94 ? 8.859 -15.758 -22.143 1.00 84.38 94 ASN A CA 1
ATOM 735 C C . ASN A 1 94 ? 8.032 -14.542 -22.614 1.00 84.38 94 ASN A C 1
ATOM 737 O O . ASN A 1 94 ? 7.167 -14.078 -21.877 1.00 84.38 94 ASN A O 1
ATOM 741 N N . GLY A 1 95 ? 8.322 -13.990 -23.797 1.00 83.88 95 GLY A N 1
ATOM 742 C CA . GLY A 1 95 ? 7.641 -12.815 -24.343 1.00 83.88 95 GLY A CA 1
ATOM 743 C C . GLY A 1 95 ? 8.160 -11.463 -23.839 1.00 83.88 95 GLY A C 1
ATOM 744 O O . GLY A 1 95 ? 7.700 -10.434 -24.325 1.00 83.88 95 GLY A O 1
ATOM 745 N N . SER A 1 96 ? 9.126 -11.431 -22.914 1.00 85.25 96 SER A N 1
ATOM 746 C CA . SER A 1 96 ? 9.741 -10.183 -22.440 1.00 85.25 96 SER A CA 1
ATOM 747 C C . SER A 1 96 ? 10.749 -9.638 -23.446 1.00 85.25 96 SER A C 1
ATOM 749 O O . SER A 1 96 ? 11.499 -10.399 -24.052 1.00 85.25 96 SER A O 1
ATOM 751 N N . TYR A 1 97 ? 10.852 -8.316 -23.556 1.00 87.94 97 TYR A N 1
ATOM 752 C CA . TYR A 1 97 ? 11.902 -7.661 -24.333 1.00 87.94 97 TYR A CA 1
ATOM 753 C C . TYR A 1 97 ? 13.065 -7.233 -23.436 1.00 87.94 97 TYR A C 1
ATOM 755 O O . TYR A 1 97 ? 12.859 -6.867 -22.277 1.00 87.94 97 TYR A O 1
ATOM 763 N N . ILE A 1 98 ? 14.286 -7.310 -23.970 1.00 89.44 98 ILE A N 1
ATOM 764 C CA . ILE A 1 98 ? 15.503 -6.787 -23.336 1.00 89.44 98 ILE A CA 1
ATOM 765 C C . ILE A 1 98 ? 16.342 -5.998 -24.343 1.00 89.44 98 ILE A C 1
ATOM 767 O O . ILE A 1 98 ? 16.209 -6.193 -25.551 1.00 89.44 98 ILE A O 1
ATOM 771 N N . GLY A 1 99 ? 17.242 -5.150 -23.841 1.00 88.25 99 GLY A N 1
ATOM 772 C CA . GLY A 1 99 ? 18.131 -4.314 -24.654 1.00 88.25 99 GLY A CA 1
ATOM 773 C C . GLY A 1 99 ? 17.634 -2.884 -24.853 1.00 88.25 99 GLY A C 1
ATOM 774 O O . GLY A 1 99 ? 16.528 -2.540 -24.432 1.00 88.25 99 GLY A O 1
ATOM 775 N N . LEU A 1 100 ? 18.475 -2.042 -25.453 1.00 89.75 100 LEU A N 1
ATOM 776 C CA . LEU A 1 100 ? 18.275 -0.592 -25.534 1.00 89.75 100 LEU A CA 1
ATOM 777 C C . LEU A 1 100 ? 16.866 -0.193 -26.013 1.00 89.75 100 LEU A C 1
ATOM 779 O O . LEU A 1 100 ? 16.429 -0.588 -27.088 1.00 89.75 100 LEU A O 1
ATOM 783 N N . GLY A 1 101 ? 16.160 0.629 -25.238 1.00 86.50 101 GLY A N 1
ATOM 784 C CA . GLY A 1 101 ? 14.849 1.173 -25.607 1.00 86.50 101 GLY A CA 1
ATOM 785 C C . GLY A 1 101 ? 13.668 0.215 -25.421 1.00 86.50 101 GLY A C 1
ATOM 786 O O . GLY A 1 101 ? 12.538 0.591 -25.722 1.00 86.50 101 GLY A O 1
ATOM 787 N N . THR A 1 102 ? 13.890 -0.993 -24.898 1.00 88.38 102 THR A N 1
ATOM 788 C CA . THR A 1 102 ? 12.813 -1.954 -24.615 1.00 88.38 102 THR A CA 1
ATOM 789 C C . THR A 1 102 ? 12.307 -1.853 -23.177 1.00 88.38 102 THR A C 1
ATOM 791 O O . THR A 1 102 ? 13.083 -1.575 -22.262 1.00 88.38 102 THR A O 1
ATOM 794 N N . VAL A 1 103 ? 11.009 -2.098 -22.968 1.00 86.50 103 VAL A N 1
ATOM 795 C CA . VAL A 1 103 ? 10.397 -2.196 -21.633 1.00 86.50 103 VAL A CA 1
ATOM 796 C C . VAL A 1 103 ? 10.268 -3.679 -21.261 1.00 86.50 103 VAL A C 1
ATOM 798 O O . VAL A 1 103 ? 9.614 -4.427 -21.992 1.00 86.50 103 VAL A O 1
ATOM 801 N N . PRO A 1 104 ? 10.895 -4.133 -20.162 1.00 82.44 104 PRO A N 1
ATOM 802 C CA . PRO A 1 104 ? 10.819 -5.527 -19.743 1.00 82.44 104 PRO A CA 1
ATOM 803 C C . PRO A 1 104 ? 9.438 -5.869 -19.172 1.00 82.44 104 PRO A C 1
ATOM 805 O O . PRO A 1 104 ? 8.733 -5.015 -18.638 1.00 82.44 104 PRO A O 1
ATOM 808 N N . TYR A 1 105 ? 9.080 -7.154 -19.206 1.00 81.94 105 TYR A N 1
ATOM 809 C CA . TYR A 1 105 ? 7.828 -7.681 -18.646 1.00 81.94 105 TYR A CA 1
ATOM 810 C C . TYR A 1 105 ? 7.891 -7.849 -17.112 1.00 81.94 105 TYR A C 1
ATOM 812 O O . TYR A 1 105 ? 7.399 -8.824 -16.547 1.00 81.94 105 TYR A O 1
ATOM 820 N N . SER A 1 106 ? 8.554 -6.927 -16.416 1.00 82.81 106 SER A N 1
ATOM 821 C CA . SER A 1 106 ? 8.604 -6.888 -14.956 1.00 82.81 106 SER A CA 1
ATOM 822 C C . SER A 1 106 ? 7.740 -5.744 -14.439 1.00 82.81 106 SER A C 1
ATOM 824 O O . SER A 1 106 ? 7.664 -4.673 -15.037 1.00 82.81 106 SER A O 1
ATOM 826 N N . GLN A 1 107 ? 7.066 -5.976 -13.316 1.00 80.25 107 GLN A N 1
ATOM 827 C CA . GLN A 1 107 ? 6.286 -4.944 -12.643 1.00 80.25 107 GLN A CA 1
ATOM 828 C C . GLN A 1 107 ? 7.084 -4.393 -11.466 1.00 80.25 107 GLN A C 1
ATOM 830 O O . GLN A 1 107 ? 7.638 -5.153 -10.673 1.00 80.25 107 GLN A O 1
ATOM 835 N N . GLN A 1 108 ? 7.093 -3.072 -11.320 1.00 78.19 108 GLN A N 1
ATOM 836 C CA . GLN A 1 108 ? 7.665 -2.376 -10.164 1.00 78.19 108 GLN A CA 1
ATOM 837 C C . GLN A 1 108 ? 6.596 -2.065 -9.100 1.00 78.19 108 GLN A C 1
ATOM 839 O O . GLN A 1 108 ? 6.752 -1.174 -8.264 1.00 78.19 108 GLN A O 1
ATOM 844 N N . ASN A 1 109 ? 5.468 -2.770 -9.155 1.00 75.38 109 ASN A N 1
ATOM 845 C CA . ASN A 1 109 ? 4.330 -2.518 -8.292 1.00 75.38 109 ASN A CA 1
ATOM 846 C C . ASN A 1 109 ? 4.574 -2.957 -6.857 1.00 75.38 109 ASN A C 1
ATOM 848 O O . ASN A 1 109 ? 5.013 -4.072 -6.589 1.00 75.38 109 ASN A O 1
ATOM 852 N N . PHE A 1 110 ? 4.129 -2.118 -5.927 1.00 72.94 110 PHE A N 1
ATOM 853 C CA . PHE A 1 110 ? 3.789 -2.587 -4.594 1.00 72.94 110 PHE A CA 1
ATOM 854 C C . PHE A 1 110 ? 2.439 -3.322 -4.638 1.00 72.94 110 PHE A C 1
ATOM 856 O O . PHE A 1 110 ? 1.513 -2.835 -5.300 1.00 72.94 110 PHE A O 1
ATOM 863 N N . PRO A 1 111 ? 2.292 -4.464 -3.942 1.00 79.19 111 PRO A N 1
ATOM 864 C CA . PRO A 1 111 ? 1.022 -5.179 -3.880 1.00 79.19 111 PRO A CA 1
ATOM 865 C C . PRO A 1 111 ? -0.109 -4.288 -3.357 1.00 79.19 111 PRO A C 1
ATOM 867 O O . PRO A 1 111 ? 0.101 -3.476 -2.451 1.00 79.19 111 PRO A O 1
ATOM 870 N N . ARG A 1 112 ? -1.327 -4.468 -3.883 1.00 87.38 112 ARG A N 1
ATOM 871 C CA . ARG A 1 112 ? -2.526 -3.899 -3.259 1.00 87.38 112 ARG A CA 1
ATOM 872 C C . ARG A 1 112 ? -2.699 -4.507 -1.875 1.00 87.38 112 ARG A C 1
ATOM 874 O O . ARG A 1 112 ? -2.833 -5.721 -1.747 1.00 87.38 112 ARG A O 1
ATOM 881 N N . ASN A 1 113 ? -2.725 -3.654 -0.860 1.00 86.62 113 ASN A N 1
ATOM 882 C CA . ASN A 1 113 ? -2.868 -4.073 0.526 1.00 86.62 113 ASN A CA 1
ATOM 883 C C . ASN A 1 113 ? -4.089 -3.394 1.144 1.00 86.62 113 ASN A C 1
ATOM 885 O O . ASN A 1 113 ? -4.266 -2.183 1.012 1.00 86.62 113 ASN A O 1
ATOM 889 N N . VAL A 1 114 ? -4.933 -4.182 1.803 1.00 89.94 114 VAL A N 1
ATOM 890 C CA . VAL A 1 114 ? -6.102 -3.704 2.535 1.00 89.94 114 VAL A CA 1
ATOM 891 C C . VAL A 1 114 ? -5.965 -4.163 3.974 1.00 89.94 114 VAL A C 1
ATOM 893 O O . VAL A 1 114 ? -5.831 -5.355 4.239 1.00 89.94 114 VAL A O 1
ATOM 896 N N . GLN A 1 115 ? -6.028 -3.215 4.899 1.00 90.69 115 GLN A N 1
ATOM 897 C CA . GLN A 1 115 ? -5.933 -3.472 6.327 1.00 90.69 115 GLN A CA 1
ATOM 898 C C . GLN A 1 115 ? -7.137 -2.898 7.060 1.00 90.69 115 GLN A C 1
ATOM 900 O O . GLN A 1 115 ? -7.659 -1.834 6.723 1.00 90.69 115 GLN A O 1
ATOM 905 N N . MET A 1 116 ? -7.584 -3.622 8.078 1.00 93.00 116 MET A N 1
ATOM 906 C CA . MET A 1 116 ? -8.733 -3.254 8.892 1.00 93.00 116 MET A CA 1
ATOM 907 C C . MET A 1 116 ? -8.357 -3.353 10.361 1.00 93.00 116 MET A C 1
ATOM 909 O O . MET A 1 116 ? -7.626 -4.258 10.761 1.00 93.00 116 MET A O 1
ATOM 913 N N . SER A 1 117 ? -8.865 -2.430 11.168 1.00 91.44 117 SER A N 1
ATOM 914 C CA . SER A 1 117 ? -8.683 -2.454 12.611 1.00 91.44 117 SER A CA 1
ATOM 915 C C . SER A 1 117 ? -9.965 -2.095 13.347 1.00 91.44 117 SER A C 1
ATOM 917 O O . SER A 1 117 ? -10.792 -1.298 12.892 1.00 91.44 117 SER A O 1
ATOM 919 N N . PHE A 1 118 ? -10.104 -2.715 14.515 1.00 94.12 118 PHE A N 1
ATOM 920 C CA . PHE A 1 118 ? -11.184 -2.482 15.455 1.00 94.12 118 PHE A CA 1
ATOM 921 C C . PHE A 1 118 ? -10.579 -2.047 16.782 1.00 94.12 118 PHE A C 1
ATOM 923 O O . PHE A 1 118 ? -9.621 -2.650 17.266 1.00 94.12 118 PHE A O 1
ATOM 930 N N . LYS A 1 119 ? -11.144 -0.999 17.375 1.00 94.31 119 LYS A N 1
ATOM 931 C CA . LYS A 1 119 ? -10.781 -0.535 18.711 1.00 94.31 119 LYS A CA 1
ATOM 932 C C . LYS A 1 119 ? -12.042 -0.396 19.544 1.00 94.31 119 LYS A C 1
ATOM 934 O O . LYS A 1 119 ? -12.885 0.448 19.244 1.00 94.31 119 LYS A O 1
ATOM 939 N N . LEU A 1 120 ? -12.144 -1.216 20.583 1.00 93.00 120 LEU A N 1
ATOM 940 C CA . LEU A 1 120 ? -13.166 -1.078 21.609 1.00 93.00 120 LEU A CA 1
ATOM 941 C C . LEU A 1 120 ? -12.680 -0.087 22.673 1.00 93.00 120 LEU A C 1
ATOM 943 O O . LEU A 1 120 ? -11.524 -0.133 23.093 1.00 93.00 120 LEU A O 1
ATOM 947 N N . LEU A 1 121 ? -13.559 0.821 23.068 1.00 90.69 121 LEU A N 1
ATOM 948 C CA . LEU A 1 121 ? -13.383 1.784 24.146 1.00 90.69 121 LEU A CA 1
ATOM 949 C C . LEU A 1 121 ? -14.452 1.500 25.203 1.00 90.69 121 LEU A C 1
ATOM 951 O O . LEU A 1 121 ? -15.597 1.217 24.838 1.00 90.69 121 LEU A O 1
ATOM 955 N N . PHE A 1 122 ? -14.058 1.568 26.468 1.00 90.75 122 PHE A N 1
ATOM 956 C CA . PHE A 1 122 ? -14.880 1.302 27.644 1.00 90.75 122 PHE A CA 1
ATOM 957 C C . PHE A 1 122 ? -14.584 2.320 28.745 1.00 90.75 122 PHE A C 1
ATOM 959 O O . PHE A 1 122 ? -13.475 2.906 28.701 1.00 90.75 122 PHE A O 1
#

Secondary structure (DSSP, 8-state):
------BPPPEEEEEEEES-TTS-GGGS------GGG-TTSPPPPEEEEEEEEEEE-SSS-EEEEEEEEESTT----PPPPP--SSS--EE-TTS-EESTTPPPS---PPPPEEEEEEEEE-